Protein AF-A0A8T5HPN9-F1 (afdb_monomer_lite)

Secondary structure (DSSP, 8-state):
-HHHHHHHHHHHHHHHHHHHTGGGHHHHHHTTHHHHHHHHHHHHHHHHTTT-HHHHHHHHHHHHHHHHHHH-

Sequence (72 aa):
MIEYLTLILAIPLGIILAKTTQDEKPIYTKTKYFPTLIKILAIISAIAISQNQQIFLTSTFLLITTHTWHRA

Radius of gyration: 12.86 Å; chains: 1; bounding box: 37×13×35 Å

Foldseek 3Di:
DVLVVLLVCLLVLLVVLLVVCVVCLVVCVVVVVLVVLLVVLVVQLVVCPPPPPVSNSVSSSVNSSSVNNNVD

Structure (mmCIF, N/CA/C/O backbone):
data_AF-A0A8T5HPN9-F1
#
_entry.id   AF-A0A8T5HPN9-F1
#
loop_
_atom_site.group_PDB
_atom_site.id
_atom_site.type_symbol
_atom_site.label_atom_id
_atom_site.label_alt_id
_atom_site.label_comp_id
_atom_site.label_asym_id
_atom_site.label_entity_id
_atom_site.label_seq_id
_atom_site.pdbx_PDB_ins_code
_atom_site.Cartn_x
_atom_site.Cartn_y
_atom_site.Cartn_z
_atom_site.occupancy
_atom_site.B_iso_or_equiv
_atom_site.auth_seq_id
_atom_site.auth_comp_id
_atom_site.auth_asym_id
_atom_site.auth_atom_id
_atom_site.pdbx_PDB_model_num
ATOM 1 N N . MET A 1 1 ? -20.676 3.687 6.723 1.00 63.41 1 MET A N 1
ATOM 2 C CA . MET A 1 1 ? -21.066 2.434 6.017 1.00 63.41 1 MET A CA 1
ATOM 3 C C . MET A 1 1 ? -20.554 2.407 4.581 1.00 63.4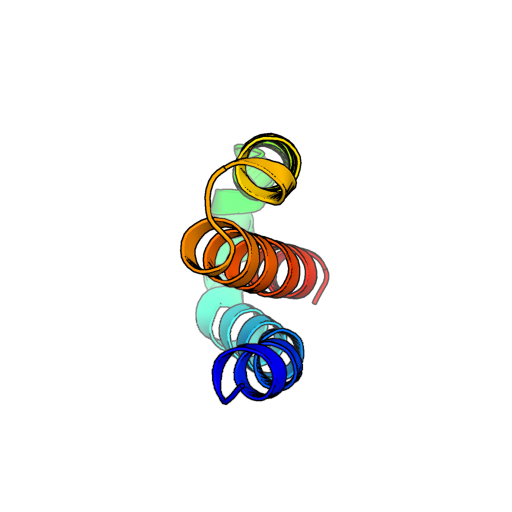1 1 MET A C 1
ATOM 5 O O . MET A 1 1 ? -19.987 1.400 4.178 1.00 63.41 1 MET A O 1
ATOM 9 N N . ILE A 1 2 ? -20.706 3.498 3.823 1.00 76.75 2 ILE A N 1
ATOM 10 C CA . ILE A 1 2 ? -20.133 3.640 2.473 1.00 76.75 2 ILE A CA 1
ATOM 11 C C . ILE A 1 2 ? -18.597 3.548 2.481 1.00 76.75 2 ILE A C 1
ATOM 13 O O . ILE A 1 2 ? -18.019 3.009 1.545 1.00 76.75 2 ILE A O 1
ATOM 17 N N . GLU A 1 3 ? -17.931 3.970 3.558 1.00 73.12 3 GLU A N 1
ATOM 18 C CA . GLU A 1 3 ? -16.465 3.922 3.674 1.00 73.12 3 GLU A CA 1
ATOM 19 C C . GLU A 1 3 ? -15.894 2.494 3.718 1.00 73.12 3 GLU A C 1
ATOM 21 O O . GLU A 1 3 ? -14.721 2.274 3.439 1.00 73.12 3 GLU A O 1
ATOM 26 N N . TYR A 1 4 ? -16.709 1.490 4.050 1.00 80.50 4 TYR A N 1
ATOM 27 C CA . TYR A 1 4 ? -16.279 0.094 3.947 1.00 80.50 4 TYR A CA 1
ATOM 28 C C . TYR A 1 4 ? -16.323 -0.404 2.501 1.00 80.50 4 TYR A C 1
ATOM 30 O O . TYR A 1 4 ? -15.492 -1.215 2.103 1.00 80.50 4 TYR A O 1
ATOM 38 N N . LEU A 1 5 ? -17.253 0.115 1.693 1.00 81.62 5 LEU A N 1
ATOM 39 C CA . LEU A 1 5 ? -17.320 -0.187 0.263 1.00 81.62 5 LEU A CA 1
ATOM 40 C C . LEU A 1 5 ? -16.153 0.456 -0.490 1.00 81.62 5 LEU A C 1
ATOM 42 O O . LEU A 1 5 ? -15.624 -0.144 -1.423 1.00 81.62 5 LEU A O 1
ATOM 46 N N . THR A 1 6 ? -15.697 1.638 -0.064 1.00 83.94 6 THR A N 1
ATOM 47 C CA . THR A 1 6 ? -14.538 2.292 -0.687 1.00 83.94 6 THR A CA 1
ATOM 48 C C . THR A 1 6 ? -13.248 1.497 -0.477 1.00 83.94 6 THR A C 1
ATOM 50 O O . THR A 1 6 ? -12.418 1.471 -1.381 1.00 83.94 6 THR A O 1
ATOM 53 N N . LEU A 1 7 ? -13.092 0.759 0.631 1.00 89.88 7 LEU A N 1
ATOM 54 C CA . LEU A 1 7 ? -11.940 -0.135 0.838 1.00 89.88 7 LEU A CA 1
ATOM 55 C C . LEU A 1 7 ? -11.814 -1.215 -0.243 1.00 89.88 7 LEU A C 1
ATOM 57 O O . LEU A 1 7 ? -10.699 -1.575 -0.613 1.00 89.88 7 LEU A O 1
ATOM 61 N N . ILE A 1 8 ? -12.930 -1.690 -0.798 1.00 91.19 8 ILE A N 1
ATOM 62 C CA . ILE A 1 8 ? -12.923 -2.677 -1.888 1.00 91.19 8 ILE A CA 1
ATOM 63 C C . ILE A 1 8 ? -12.284 -2.077 -3.151 1.00 91.19 8 ILE A C 1
ATOM 65 O O . ILE A 1 8 ? -11.579 -2.767 -3.886 1.00 91.19 8 ILE A O 1
ATOM 69 N N . LEU A 1 9 ? -12.471 -0.772 -3.376 1.00 93.75 9 LEU A N 1
ATOM 70 C CA . LEU A 1 9 ? -11.915 -0.050 -4.522 1.00 93.75 9 LEU A CA 1
ATOM 71 C C . 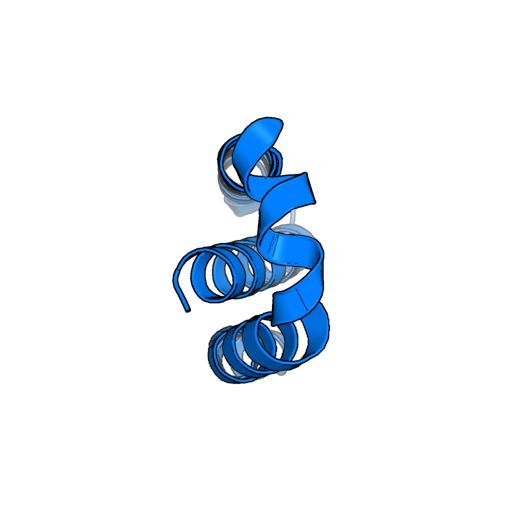LEU A 1 9 ? -10.420 0.269 -4.378 1.00 93.75 9 LEU A C 1
ATOM 73 O O . LEU A 1 9 ? -9.784 0.608 -5.376 1.00 93.75 9 LEU A O 1
ATOM 77 N N . ALA A 1 10 ? -9.837 0.120 -3.184 1.00 94.62 10 ALA A N 1
ATOM 78 C CA . ALA A 1 10 ? -8.423 0.411 -2.940 1.00 94.62 10 ALA A CA 1
ATOM 79 C C . ALA A 1 10 ? -7.491 -0.448 -3.811 1.00 94.62 10 ALA A C 1
ATOM 81 O O . ALA A 1 10 ? -6.508 0.045 -4.364 1.00 94.62 10 ALA A O 1
ATOM 82 N N . ILE A 1 11 ? -7.819 -1.735 -3.976 1.00 94.69 11 ILE A N 1
ATOM 83 C CA . ILE A 1 11 ? -7.007 -2.674 -4.760 1.00 94.69 11 ILE A CA 1
ATOM 84 C C . ILE A 1 11 ? -7.064 -2.338 -6.263 1.00 94.69 11 ILE A C 1
ATOM 86 O O . ILE A 1 11 ? -5.999 -2.120 -6.845 1.00 94.69 11 ILE A O 1
ATOM 90 N N . PRO A 1 12 ? -8.248 -2.241 -6.913 1.00 96.06 12 PRO A N 1
ATOM 91 C CA . PRO A 1 12 ? -8.337 -1.809 -8.308 1.00 96.06 12 PRO A CA 1
ATOM 92 C C . PRO A 1 12 ? -7.628 -0.480 -8.563 1.00 96.06 12 PRO A C 1
ATOM 94 O O . PRO A 1 12 ? -6.892 -0.357 -9.541 1.00 96.06 12 PRO A O 1
ATOM 97 N N . LEU A 1 13 ? -7.801 0.495 -7.665 1.00 96.06 13 LEU A N 1
ATOM 98 C CA . LEU A 1 13 ? -7.164 1.799 -7.793 1.00 96.06 13 LEU A CA 1
ATOM 99 C C . LEU A 1 13 ? -5.636 1.693 -7.725 1.00 96.06 13 LEU A C 1
ATOM 101 O O . LEU A 1 13 ? -4.955 2.275 -8.564 1.00 96.06 13 LEU A O 1
ATOM 105 N N . GLY A 1 14 ? -5.093 0.914 -6.786 1.00 95.12 14 GLY A N 1
ATOM 106 C CA . GLY A 1 14 ? -3.651 0.684 -6.682 1.00 95.12 14 GLY A CA 1
ATOM 107 C C . GLY A 1 14 ? -3.059 0.057 -7.947 1.00 95.12 14 GLY A C 1
ATOM 108 O O . GLY A 1 14 ? -1.996 0.474 -8.400 1.00 95.12 14 GLY A O 1
ATOM 109 N N . ILE A 1 15 ? -3.770 -0.890 -8.571 1.00 95.81 15 ILE A N 1
ATOM 110 C CA . ILE A 1 15 ? -3.354 -1.501 -9.847 1.00 95.81 15 ILE A CA 1
ATOM 111 C C . ILE A 1 15 ? -3.372 -0.470 -10.982 1.00 95.81 15 ILE A C 1
ATOM 113 O O . ILE A 1 15 ? -2.445 -0.430 -11.790 1.00 95.81 15 ILE A O 1
ATOM 117 N N . ILE A 1 16 ? -4.420 0.355 -11.061 1.00 96.75 16 ILE A N 1
ATOM 118 C CA . ILE A 1 16 ? -4.524 1.411 -12.077 1.00 96.75 16 ILE A CA 1
ATOM 119 C C . ILE A 1 16 ? -3.371 2.404 -11.921 1.00 96.75 16 ILE A C 1
ATOM 121 O O . ILE A 1 16 ? -2.703 2.705 -12.904 1.00 96.75 16 ILE A O 1
ATOM 125 N N . LEU A 1 17 ? -3.088 2.856 -10.696 1.00 94.50 17 LEU A N 1
ATOM 126 C CA . LEU A 1 17 ? -1.965 3.751 -10.415 1.00 94.50 17 LEU A CA 1
ATOM 127 C C . LEU A 1 17 ? -0.630 3.123 -10.827 1.00 94.50 17 LEU A C 1
ATOM 129 O O . LEU A 1 17 ? 0.152 3.774 -11.509 1.00 94.50 17 LEU A O 1
ATOM 133 N N . ALA A 1 18 ? -0.399 1.845 -10.516 1.00 93.50 18 ALA A N 1
ATOM 134 C CA . ALA A 1 18 ? 0.827 1.148 -10.915 1.00 93.50 18 ALA A CA 1
ATOM 135 C C . ALA A 1 18 ? 1.048 1.125 -12.424 1.00 93.50 18 ALA A C 1
ATOM 137 O O . ALA A 1 18 ? 2.167 1.341 -12.883 1.00 93.50 18 ALA A O 1
ATOM 138 N N . LYS A 1 19 ? -0.019 0.892 -13.192 1.00 95.00 19 LYS A N 1
ATOM 139 C CA . LYS A 1 19 ? 0.047 0.889 -14.655 1.00 95.00 19 LYS A CA 1
ATOM 140 C C . LYS A 1 19 ? 0.275 2.289 -15.212 1.00 95.00 19 LYS A C 1
ATOM 142 O O . LYS A 1 19 ? 1.118 2.462 -16.081 1.00 95.00 19 LYS A O 1
ATOM 147 N N . THR A 1 20 ? -0.453 3.280 -14.706 1.00 95.12 20 THR A N 1
ATOM 148 C CA . THR A 1 20 ? -0.364 4.661 -15.201 1.00 95.12 20 THR A CA 1
ATOM 149 C C . THR A 1 20 ? 0.984 5.299 -14.882 1.00 95.12 20 THR A C 1
ATOM 151 O O . THR A 1 20 ? 1.468 6.115 -15.656 1.00 95.12 20 THR A O 1
ATOM 154 N N . THR A 1 21 ? 1.612 4.925 -13.767 1.00 92.56 21 THR A N 1
ATOM 155 C CA . THR A 1 21 ? 2.884 5.509 -13.324 1.00 92.56 21 THR A CA 1
ATOM 156 C C . THR A 1 21 ? 4.070 4.551 -13.501 1.00 92.56 21 THR A C 1
ATOM 158 O O . THR A 1 21 ? 5.088 4.658 -12.812 1.00 92.56 21 THR A O 1
ATOM 161 N N . GLN A 1 22 ? 3.948 3.570 -14.398 1.00 89.56 22 GLN A N 1
ATOM 162 C CA . GLN A 1 22 ? 4.978 2.554 -14.619 1.00 89.56 22 GLN A CA 1
ATOM 163 C C . GLN A 1 22 ? 6.318 3.172 -15.050 1.00 89.56 22 GLN A C 1
ATOM 165 O O . GLN A 1 22 ? 7.377 2.707 -14.619 1.00 89.56 22 GLN A O 1
ATOM 170 N N . ASP A 1 23 ? 6.275 4.248 -15.834 1.00 91.75 23 ASP A N 1
ATOM 171 C CA . ASP A 1 23 ? 7.461 4.927 -16.365 1.00 91.75 23 ASP A CA 1
ATOM 172 C C . ASP A 1 23 ? 8.303 5.606 -15.277 1.00 91.75 23 ASP A C 1
ATOM 174 O O . ASP A 1 23 ? 9.525 5.705 -15.394 1.00 91.75 23 ASP A O 1
ATOM 178 N N . GLU A 1 24 ? 7.681 6.018 -14.170 1.00 87.19 24 GLU A N 1
ATOM 179 C CA . GLU A 1 24 ? 8.367 6.678 -13.057 1.00 87.19 24 GLU A CA 1
ATOM 180 C C . GLU A 1 24 ? 8.749 5.701 -11.920 1.00 87.19 24 GLU A C 1
ATOM 182 O O . GLU A 1 24 ? 9.411 6.085 -10.951 1.00 87.19 24 GLU A O 1
ATOM 187 N N . LYS A 1 25 ? 8.499 4.387 -12.095 1.00 84.88 25 LYS A N 1
ATOM 188 C CA . LYS A 1 25 ? 8.955 3.299 -11.196 1.00 84.88 25 LYS A CA 1
ATOM 189 C C . LYS A 1 25 ? 10.440 3.397 -10.798 1.00 84.88 25 LYS A C 1
ATOM 191 O O . LYS A 1 25 ? 10.739 3.174 -9.616 1.00 84.88 25 LYS A O 1
ATOM 196 N N . PRO A 1 26 ? 11.386 3.769 -11.689 1.00 85.06 26 PRO A N 1
ATOM 197 C CA . PRO A 1 26 ? 12.790 3.957 -11.319 1.00 85.06 26 PRO A CA 1
ATOM 198 C C . PRO A 1 26 ? 13.020 5.065 -10.283 1.00 85.06 26 PRO A C 1
ATOM 200 O O . PRO A 1 26 ? 13.967 4.971 -9.501 1.00 85.06 26 PRO A O 1
ATOM 203 N N . ILE A 1 27 ? 12.170 6.095 -10.262 1.00 83.94 27 ILE A N 1
ATOM 204 C CA . ILE A 1 27 ? 12.264 7.221 -9.328 1.00 83.94 27 ILE A CA 1
ATOM 205 C C . ILE A 1 27 ? 11.920 6.725 -7.930 1.00 83.94 27 ILE A C 1
ATOM 207 O O . ILE A 1 27 ? 12.744 6.797 -7.021 1.00 83.94 27 ILE A O 1
ATOM 211 N N . TYR A 1 28 ? 10.737 6.137 -7.753 1.00 80.69 28 TYR A N 1
ATOM 212 C CA . TYR A 1 28 ? 10.279 5.792 -6.406 1.00 80.69 28 TYR A CA 1
ATOM 213 C C . TYR A 1 28 ? 10.953 4.550 -5.815 1.00 80.69 28 TYR A C 1
ATOM 215 O O . TYR A 1 28 ? 11.013 4.405 -4.589 1.00 80.69 28 TYR A O 1
ATOM 223 N N . THR A 1 29 ? 11.492 3.669 -6.665 1.00 77.69 29 THR A N 1
ATOM 224 C CA . THR A 1 29 ? 12.233 2.477 -6.223 1.00 77.69 29 THR A CA 1
ATOM 225 C C . THR A 1 29 ? 13.607 2.847 -5.658 1.00 77.69 29 THR A C 1
ATOM 227 O O . THR A 1 29 ? 14.001 2.312 -4.622 1.00 77.69 29 THR A O 1
ATOM 230 N N . LYS A 1 30 ? 14.325 3.798 -6.278 1.00 77.06 30 LYS A N 1
ATOM 231 C CA . LYS A 1 30 ? 15.662 4.226 -5.821 1.00 77.06 30 LYS A CA 1
ATOM 232 C C . LYS A 1 30 ? 15.625 4.880 -4.441 1.00 77.06 30 LYS A C 1
ATOM 234 O O . LYS A 1 30 ? 16.466 4.588 -3.595 1.00 77.06 30 LYS A O 1
ATOM 239 N N . THR A 1 31 ? 14.634 5.725 -4.194 1.00 79.81 31 THR A N 1
ATOM 240 C CA . THR A 1 31 ? 14.549 6.542 -2.973 1.00 79.81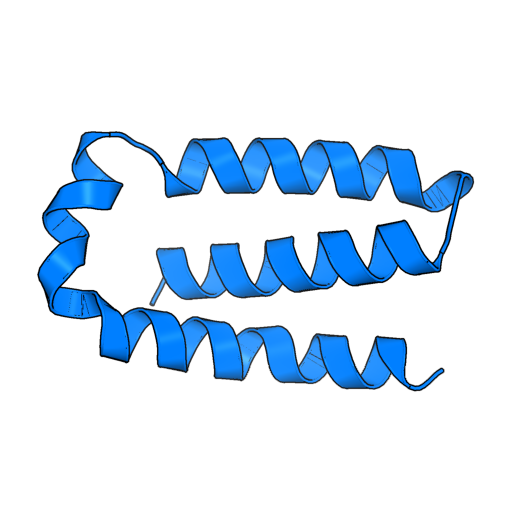 31 THR A CA 1
ATOM 241 C C . THR A 1 31 ? 13.736 5.891 -1.854 1.00 79.81 31 THR A C 1
ATOM 243 O O . THR A 1 31 ? 13.500 6.518 -0.826 1.00 79.81 31 THR A O 1
ATOM 246 N N . LYS A 1 32 ? 13.303 4.630 -2.019 1.00 83.12 32 LYS A N 1
ATOM 247 C CA . LYS A 1 32 ? 12.489 3.890 -1.032 1.00 83.12 32 LYS A CA 1
ATOM 248 C C . LYS A 1 32 ? 11.245 4.672 -0.568 1.00 83.12 32 LYS A C 1
ATOM 250 O O . LYS A 1 32 ? 10.832 4.552 0.591 1.00 83.12 32 LYS A O 1
ATOM 255 N N . TYR A 1 33 ? 10.627 5.438 -1.472 1.00 86.56 33 TYR A N 1
ATOM 256 C CA . TYR A 1 33 ? 9.440 6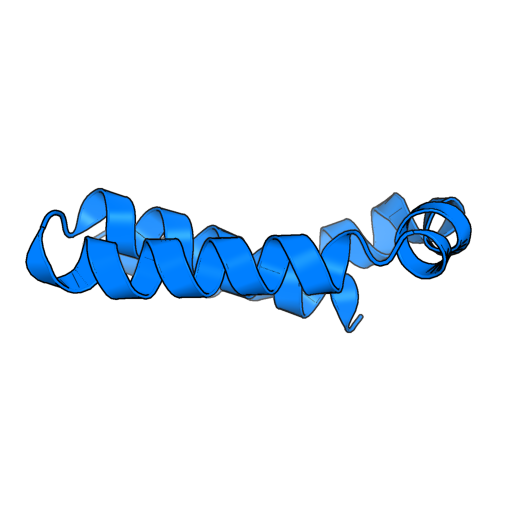.242 -1.165 1.00 86.56 33 TYR A CA 1
ATOM 257 C C . TYR A 1 33 ? 8.280 5.362 -0.683 1.00 86.56 33 TYR A C 1
ATOM 259 O O . TYR A 1 33 ? 7.780 5.560 0.423 1.00 86.56 33 TYR A O 1
ATOM 267 N N . PHE A 1 34 ? 7.917 4.332 -1.456 1.00 90.44 34 PHE A N 1
ATOM 268 C CA . PHE A 1 34 ? 6.824 3.416 -1.109 1.00 90.44 34 PHE A CA 1
ATOM 269 C C . PHE A 1 34 ? 7.021 2.701 0.234 1.00 90.44 34 PHE A C 1
ATOM 271 O O . PHE A 1 34 ? 6.131 2.803 1.077 1.00 90.44 34 PHE A O 1
ATOM 278 N N . PRO A 1 35 ? 8.161 2.028 0.504 1.00 91.25 35 PRO A N 1
ATOM 279 C CA . PRO A 1 35 ? 8.394 1.402 1.805 1.00 91.25 35 PRO A CA 1
ATOM 280 C C . PRO A 1 35 ? 8.241 2.357 2.991 1.00 91.25 35 PRO A C 1
ATOM 282 O O . PRO A 1 35 ? 7.722 1.961 4.034 1.00 91.25 35 PRO A O 1
ATOM 285 N N . THR A 1 36 ? 8.692 3.604 2.846 1.00 92.38 36 THR A N 1
ATOM 286 C CA . THR A 1 36 ? 8.607 4.612 3.910 1.00 92.38 36 THR A CA 1
ATOM 287 C C . THR A 1 36 ? 7.164 5.070 4.109 1.00 92.38 36 THR A C 1
ATOM 289 O O . THR A 1 36 ? 6.661 5.047 5.231 1.00 92.38 36 THR A O 1
ATOM 292 N N . LEU A 1 37 ? 6.468 5.398 3.018 1.00 93.19 37 LEU A N 1
ATOM 293 C CA . LEU A 1 37 ? 5.074 5.838 3.040 1.00 93.19 37 LEU A CA 1
ATOM 294 C C . LEU A 1 37 ? 4.138 4.759 3.607 1.00 93.19 37 LEU A C 1
ATOM 296 O O . LEU A 1 37 ? 3.309 5.058 4.459 1.00 93.19 37 LEU A O 1
ATOM 300 N N . ILE A 1 38 ? 4.317 3.496 3.207 1.00 95.12 38 ILE A N 1
ATOM 301 C CA . ILE A 1 38 ? 3.535 2.355 3.710 1.00 95.12 38 ILE A CA 1
ATOM 302 C C . ILE A 1 38 ? 3.700 2.207 5.228 1.00 95.12 38 ILE A C 1
ATOM 304 O O . ILE A 1 38 ? 2.713 2.008 5.932 1.00 95.12 38 ILE A O 1
ATOM 308 N N . LYS A 1 39 ? 4.924 2.338 5.758 1.00 95.25 39 LYS A N 1
ATOM 309 C CA . LYS A 1 39 ? 5.164 2.265 7.210 1.00 95.25 39 LYS A CA 1
ATOM 310 C C . LYS A 1 39 ? 4.465 3.395 7.959 1.00 95.25 39 LYS A C 1
ATOM 312 O O . LYS A 1 39 ? 3.827 3.139 8.975 1.00 95.25 39 LYS A O 1
ATOM 317 N N . ILE A 1 40 ? 4.565 4.623 7.451 1.00 95.75 40 ILE A N 1
ATOM 318 C CA . ILE A 1 40 ? 3.910 5.790 8.054 1.00 95.75 40 ILE A CA 1
ATOM 319 C C . ILE A 1 40 ? 2.391 5.593 8.060 1.00 95.75 40 ILE A C 1
ATOM 321 O O . ILE A 1 40 ? 1.760 5.739 9.104 1.00 95.75 40 ILE A O 1
ATOM 325 N N . LEU A 1 41 ? 1.809 5.184 6.928 1.00 96.31 41 LEU A N 1
ATOM 326 C CA . LEU A 1 41 ? 0.374 4.919 6.817 1.00 96.31 41 LEU A CA 1
ATOM 327 C C . LEU A 1 41 ? -0.084 3.792 7.750 1.00 96.31 41 LEU A C 1
ATOM 329 O O . LEU A 1 41 ? -1.147 3.910 8.354 1.00 96.31 41 LEU A O 1
ATOM 333 N N . ALA A 1 42 ? 0.715 2.736 7.923 1.00 95.44 42 ALA A N 1
ATOM 334 C CA . ALA A 1 42 ? 0.404 1.653 8.854 1.00 95.44 42 ALA A CA 1
ATOM 335 C C . ALA A 1 42 ? 0.377 2.135 10.313 1.00 95.44 42 ALA A C 1
ATOM 337 O O . ALA A 1 42 ? -0.552 1.802 11.045 1.00 95.44 42 ALA A O 1
ATOM 338 N N . ILE A 1 43 ? 1.347 2.962 10.720 1.00 96.62 43 ILE A N 1
ATOM 339 C CA . ILE A 1 43 ? 1.391 3.547 12.069 1.00 96.62 43 ILE A CA 1
ATOM 340 C C . ILE A 1 43 ? 0.192 4.475 12.293 1.00 96.62 43 ILE A C 1
ATOM 342 O O . ILE A 1 43 ? -0.494 4.352 13.305 1.00 96.62 43 ILE A O 1
ATOM 346 N N . ILE A 1 44 ? -0.100 5.366 11.338 1.00 95.56 44 ILE A N 1
ATOM 347 C CA . ILE A 1 44 ? -1.247 6.283 11.425 1.00 95.56 44 ILE A CA 1
ATOM 348 C C . ILE A 1 44 ? -2.555 5.495 11.532 1.00 95.56 44 ILE A C 1
ATOM 350 O O . ILE A 1 44 ? -3.373 5.794 12.400 1.00 95.56 44 ILE A O 1
ATOM 354 N N . SER A 1 45 ? -2.730 4.462 10.704 1.00 94.25 45 SER A N 1
ATOM 355 C CA . SER A 1 45 ? -3.926 3.611 10.736 1.00 94.25 45 SER A CA 1
ATOM 356 C C . SER A 1 45 ? -4.063 2.906 12.088 1.00 94.25 45 SER A C 1
ATOM 358 O O . SER A 1 45 ? -5.139 2.906 12.680 1.00 94.25 45 SER A O 1
ATOM 360 N N . ALA A 1 46 ? -2.968 2.358 12.623 1.00 94.44 46 ALA A N 1
ATOM 361 C CA . ALA A 1 46 ? -2.971 1.672 13.912 1.00 94.44 46 ALA A CA 1
ATOM 362 C C . ALA A 1 46 ? -3.340 2.600 15.081 1.00 94.44 46 ALA A C 1
ATOM 364 O O . ALA A 1 46 ? -4.073 2.188 15.973 1.00 94.44 46 ALA A O 1
ATOM 365 N N . ILE A 1 47 ? -2.876 3.852 15.072 1.00 94.81 47 ILE A N 1
ATOM 366 C CA . ILE A 1 47 ? -3.228 4.841 16.104 1.00 94.81 47 ILE A CA 1
ATOM 367 C C . ILE A 1 47 ? -4.683 5.301 15.944 1.00 94.81 47 ILE A C 1
ATOM 369 O O . ILE A 1 47 ? -5.401 5.464 16.930 1.00 94.81 47 ILE A O 1
ATOM 373 N N . ALA A 1 48 ? -5.139 5.493 14.705 1.00 94.50 48 ALA A N 1
ATOM 374 C CA . ALA A 1 48 ? -6.470 6.017 14.417 1.00 94.50 48 ALA A CA 1
ATOM 375 C C . ALA A 1 48 ? -7.607 5.042 14.768 1.00 94.50 48 ALA A C 1
ATOM 377 O O . ALA A 1 48 ? -8.737 5.497 14.954 1.00 94.50 48 ALA A O 1
ATOM 378 N N . ILE A 1 49 ? -7.326 3.736 14.900 1.00 91.44 49 ILE A N 1
ATOM 379 C CA . ILE A 1 49 ? -8.339 2.694 15.145 1.00 91.44 49 ILE A CA 1
ATOM 380 C C . ILE A 1 49 ? -9.209 2.970 16.380 1.00 91.44 49 ILE A C 1
ATOM 382 O O . ILE A 1 49 ? -10.402 2.680 16.364 1.00 91.44 49 ILE A O 1
ATOM 386 N N . SER A 1 50 ? -8.630 3.551 17.435 1.00 89.12 50 SER A N 1
ATOM 387 C CA . SER A 1 50 ? -9.314 3.838 18.701 1.00 89.12 50 SER A CA 1
ATOM 388 C C . SER A 1 50 ? -9.744 5.298 18.852 1.00 89.12 50 SER A C 1
ATOM 390 O O . SER A 1 50 ? -10.479 5.616 19.783 1.00 89.12 50 SER A O 1
ATOM 392 N N . GLN A 1 51 ? -9.302 6.188 17.958 1.00 92.12 51 GLN A N 1
ATOM 393 C CA . GLN A 1 51 ? -9.552 7.629 18.063 1.00 92.12 51 GLN A CA 1
ATOM 394 C C . GLN A 1 51 ? -10.665 8.099 17.132 1.00 92.12 51 GLN A C 1
ATOM 396 O O . GLN A 1 51 ? -11.530 8.874 17.535 1.00 92.12 51 GLN A O 1
ATOM 401 N N . ASN A 1 52 ? -10.629 7.673 15.866 1.00 93.25 52 ASN A N 1
ATOM 402 C CA . ASN A 1 52 ? -11.568 8.146 14.861 1.00 93.25 52 ASN A CA 1
ATOM 403 C C . ASN A 1 52 ? -11.698 7.140 13.712 1.00 93.25 52 ASN A C 1
ATOM 405 O O . ASN A 1 52 ? -10.778 6.945 12.913 1.00 93.25 52 ASN A O 1
ATOM 409 N N . GLN A 1 53 ? -12.892 6.563 13.591 1.00 90.94 53 GLN A N 1
ATOM 410 C CA . GLN A 1 53 ? -13.214 5.563 12.578 1.00 90.94 53 GLN A CA 1
ATOM 411 C C . GLN A 1 53 ? -13.013 6.076 11.143 1.00 90.94 53 GLN A C 1
ATOM 413 O O . GLN A 1 53 ? -12.524 5.336 10.295 1.00 90.94 53 GLN A O 1
ATOM 418 N N . GLN A 1 54 ? -13.331 7.339 10.853 1.00 91.44 54 GLN A N 1
ATOM 419 C CA . GLN A 1 54 ? -13.168 7.907 9.514 1.00 91.44 54 GLN A CA 1
ATOM 420 C C . GLN A 1 54 ? -11.688 8.058 9.138 1.00 91.44 54 GLN A C 1
ATOM 422 O O . GLN A 1 54 ? -11.294 7.722 8.017 1.00 91.44 54 GLN A O 1
ATOM 427 N N . ILE A 1 55 ? -10.853 8.511 10.079 1.00 92.19 55 ILE A N 1
ATOM 428 C CA . ILE A 1 55 ? -9.401 8.612 9.870 1.00 92.19 55 ILE A CA 1
ATOM 429 C C . ILE A 1 55 ? -8.806 7.214 9.685 1.00 92.19 55 ILE A C 1
ATOM 431 O O . ILE A 1 55 ? -8.015 7.006 8.764 1.00 92.19 55 ILE A O 1
ATOM 435 N N . PHE A 1 56 ? -9.226 6.242 10.498 1.00 94.94 56 PHE A N 1
ATOM 436 C CA . PHE A 1 56 ? -8.809 4.846 10.369 1.00 94.94 56 PHE A CA 1
ATOM 437 C C . PHE A 1 56 ? -9.138 4.273 8.986 1.00 94.94 56 PHE A C 1
ATOM 439 O O . PHE A 1 56 ? -8.260 3.733 8.315 1.00 94.94 56 PHE A O 1
ATOM 446 N N . LEU A 1 57 ? -10.378 4.430 8.520 1.00 93.81 57 LEU A N 1
ATOM 447 C CA . LEU A 1 57 ? -10.804 3.886 7.229 1.00 93.81 57 LEU A CA 1
ATOM 448 C C . LEU A 1 57 ? -10.087 4.569 6.059 1.00 93.81 57 LEU A C 1
ATOM 450 O O . LEU A 1 57 ? -9.641 3.891 5.136 1.00 93.81 57 LEU A O 1
ATOM 454 N N . THR A 1 58 ? -9.893 5.888 6.127 1.00 94.44 58 THR A N 1
ATOM 455 C CA . THR A 1 58 ? -9.182 6.649 5.086 1.00 94.44 58 THR A CA 1
ATOM 456 C C . THR A 1 58 ? -7.702 6.267 5.020 1.00 94.44 58 THR A C 1
ATOM 458 O O . THR A 1 58 ? -7.169 6.004 3.944 1.00 94.44 58 THR A O 1
ATOM 461 N N . SER A 1 59 ? -7.028 6.190 6.168 1.00 95.19 59 SER A N 1
ATOM 462 C CA . SER A 1 59 ? -5.616 5.790 6.235 1.00 95.19 59 SER A CA 1
ATOM 463 C C . SER A 1 59 ? -5.412 4.332 5.817 1.00 95.19 59 SER A C 1
ATOM 465 O O . SER A 1 59 ? -4.475 4.045 5.073 1.00 95.19 59 SER A O 1
ATOM 467 N N . THR A 1 60 ? -6.342 3.441 6.166 1.00 95.19 60 THR A N 1
ATOM 468 C CA . THR A 1 60 ? -6.351 2.044 5.707 1.00 95.19 60 THR A CA 1
ATOM 469 C C . THR A 1 60 ? -6.562 1.948 4.194 1.00 95.19 60 THR A C 1
ATOM 471 O O . THR A 1 60 ? -5.860 1.197 3.520 1.00 95.19 60 THR A O 1
ATOM 474 N N . PHE A 1 61 ? -7.476 2.742 3.628 1.00 96.31 61 PHE A N 1
ATOM 475 C CA . PHE A 1 61 ? -7.678 2.822 2.180 1.00 96.31 61 PHE A CA 1
ATOM 476 C C . PHE A 1 61 ? -6.397 3.255 1.459 1.00 96.31 61 PHE A C 1
ATOM 478 O O . PHE A 1 61 ? -5.974 2.607 0.497 1.00 96.31 61 PHE A O 1
ATOM 485 N N . LEU A 1 62 ? -5.745 4.315 1.947 1.00 96.44 62 LEU A N 1
ATOM 486 C CA . LEU A 1 62 ? -4.474 4.787 1.400 1.00 96.44 62 LEU A CA 1
ATOM 487 C C . LEU A 1 62 ? -3.375 3.735 1.550 1.00 96.44 62 LEU A C 1
ATOM 489 O O . LEU A 1 62 ? -2.609 3.528 0.611 1.00 96.44 62 LEU A O 1
ATOM 493 N N . LEU A 1 63 ? -3.311 3.047 2.692 1.00 96.88 63 LEU A N 1
ATOM 494 C CA . LEU A 1 63 ? -2.346 1.983 2.952 1.00 96.88 63 LEU A CA 1
ATOM 495 C C . LEU A 1 63 ? -2.486 0.849 1.935 1.00 96.88 63 LEU A C 1
ATOM 497 O O . LEU A 1 63 ? -1.495 0.484 1.306 1.00 96.88 63 LEU A O 1
ATOM 501 N N . ILE A 1 64 ? -3.700 0.321 1.748 1.00 96.56 64 ILE A N 1
ATOM 502 C CA . ILE A 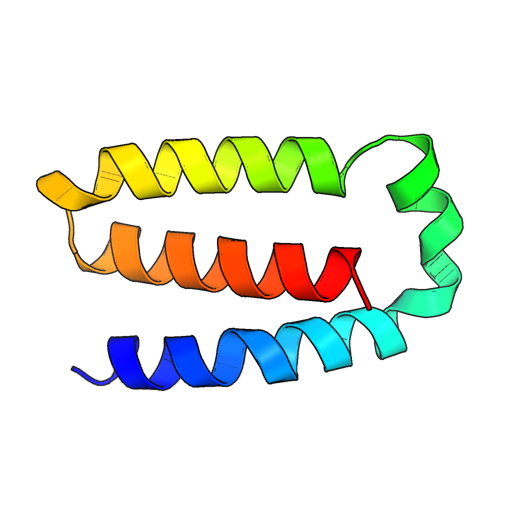1 64 ? -3.972 -0.769 0.802 1.00 96.56 64 ILE A CA 1
ATOM 503 C C . ILE A 1 64 ? -3.658 -0.311 -0.623 1.00 96.56 64 ILE A C 1
ATOM 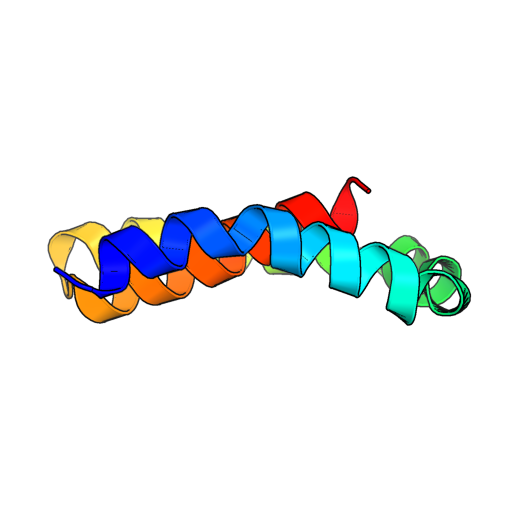505 O O . ILE A 1 64 ? -2.891 -0.974 -1.315 1.00 96.56 64 ILE A O 1
ATOM 509 N N . THR A 1 65 ? -4.169 0.854 -1.034 1.00 97.00 65 THR A N 1
ATOM 510 C CA . THR A 1 65 ? -3.935 1.414 -2.375 1.00 97.00 65 THR A CA 1
ATOM 511 C C . THR A 1 65 ? -2.441 1.568 -2.658 1.00 97.00 65 THR A C 1
ATOM 513 O O . THR A 1 65 ? -1.949 1.103 -3.682 1.00 97.00 65 THR A O 1
ATOM 516 N N . THR A 1 66 ? -1.697 2.164 -1.723 1.00 95.31 66 THR A N 1
ATOM 517 C CA . THR A 1 66 ? -0.249 2.393 -1.840 1.00 95.31 66 THR A CA 1
ATOM 518 C C . THR A 1 66 ? 0.531 1.079 -1.839 1.00 95.31 66 THR A C 1
ATOM 520 O O . THR A 1 66 ? 1.503 0.931 -2.578 1.00 95.31 66 THR A O 1
ATOM 523 N N . HIS A 1 67 ? 0.115 0.103 -1.028 1.00 95.50 67 HIS A N 1
ATOM 524 C CA . HIS A 1 67 ? 0.749 -1.211 -0.984 1.00 95.50 67 HIS A CA 1
ATOM 525 C C . HIS A 1 67 ? 0.551 -1.980 -2.292 1.00 95.50 67 HIS A C 1
ATOM 527 O O . HIS A 1 67 ? 1.510 -2.534 -2.830 1.00 95.50 67 HIS A O 1
ATOM 533 N N . THR A 1 68 ? -0.670 -1.981 -2.828 1.00 95.25 68 THR A N 1
ATOM 534 C CA . THR A 1 68 ? -0.979 -2.587 -4.124 1.00 95.25 68 THR A CA 1
ATOM 535 C C . THR A 1 68 ? -0.243 -1.872 -5.252 1.00 95.25 68 THR A C 1
ATOM 537 O O . THR A 1 68 ? 0.366 -2.543 -6.080 1.00 95.25 68 THR A O 1
ATOM 540 N N . TRP A 1 69 ? -0.218 -0.536 -5.243 1.00 93.94 69 TRP A N 1
ATOM 541 C CA . TRP A 1 69 ? 0.537 0.265 -6.210 1.00 93.94 69 TRP A CA 1
ATOM 542 C C . TRP A 1 69 ? 2.022 -0.111 -6.217 1.00 93.94 69 TRP A C 1
ATOM 544 O O . TRP A 1 69 ? 2.607 -0.334 -7.271 1.00 93.94 69 TRP A O 1
ATOM 554 N N . HIS A 1 70 ? 2.631 -0.270 -5.042 1.00 92.12 70 HIS A N 1
ATOM 555 C CA . HIS A 1 70 ? 4.033 -0.663 -4.946 1.00 92.12 70 HIS A CA 1
ATOM 556 C C . HIS A 1 70 ? 4.319 -2.072 -5.497 1.00 92.12 70 HIS A C 1
ATOM 558 O O . HIS A 1 70 ? 5.416 -2.327 -5.998 1.00 92.12 70 HIS A O 1
ATOM 564 N N . ARG A 1 71 ? 3.369 -3.002 -5.335 1.00 88.56 71 ARG A N 1
ATOM 565 C CA . ARG A 1 71 ? 3.546 -4.426 -5.653 1.00 88.56 71 ARG A CA 1
ATOM 566 C C . ARG A 1 71 ? 3.217 -4.796 -7.097 1.00 88.56 71 ARG A C 1
ATOM 568 O O . ARG A 1 71 ? 3.776 -5.787 -7.564 1.00 88.56 71 ARG A O 1
ATOM 575 N N . ALA A 1 72 ? 2.318 -4.063 -7.748 1.00 86.56 72 ALA A N 1
ATOM 576 C CA . ALA A 1 72 ? 1.930 -4.284 -9.141 1.00 86.56 72 ALA A CA 1
ATOM 577 C C . ALA A 1 72 ? 3.030 -3.854 -10.140 1.00 86.56 72 ALA A C 1
ATOM 579 O O . ALA A 1 72 ? 3.063 -4.462 -11.229 1.00 86.56 72 ALA A O 1
#

pLDDT: mean 90.85, std 6.58, range [63.41, 97.0]